Protein AF-A0A935XSU5-F1 (afdb_monomer_lite)

Structure (mmCIF, N/CA/C/O backbone):
data_AF-A0A935XSU5-F1
#
_entry.id   AF-A0A935XSU5-F1
#
loop_
_atom_site.group_PDB
_atom_site.id
_atom_site.type_symbol
_atom_site.label_atom_id
_atom_site.label_alt_id
_atom_site.label_comp_id
_atom_site.label_asym_id
_atom_site.label_entity_id
_atom_site.label_seq_id
_atom_site.pdbx_PDB_ins_code
_atom_site.Cartn_x
_atom_site.Cartn_y
_atom_site.Cartn_z
_atom_site.occupancy
_atom_site.B_iso_or_equiv
_atom_site.auth_seq_id
_atom_site.auth_comp_id
_atom_site.auth_asym_id
_atom_site.auth_atom_id
_atom_site.pdbx_PDB_model_num
ATOM 1 N N . MET A 1 1 ? -5.646 -0.463 -2.398 1.00 85.38 1 MET A N 1
ATOM 2 C CA . MET A 1 1 ? -4.362 0.226 -2.039 1.00 85.38 1 MET A CA 1
ATOM 3 C C . MET A 1 1 ? -4.493 1.551 -1.263 1.00 85.38 1 MET A C 1
ATOM 5 O O . MET A 1 1 ? -3.995 1.617 -0.148 1.00 85.38 1 MET A O 1
ATOM 9 N N . GLY A 1 2 ? -5.106 2.616 -1.808 1.00 89.19 2 GLY A N 1
ATOM 10 C CA . GLY A 1 2 ? -5.022 3.971 -1.216 1.00 89.19 2 GLY A CA 1
ATOM 11 C C . GLY A 1 2 ? -5.523 4.108 0.232 1.00 89.19 2 GLY A C 1
ATOM 12 O O . GLY A 1 2 ? -4.844 4.724 1.050 1.00 89.19 2 GLY A O 1
ATOM 13 N N . GLY A 1 3 ? -6.661 3.487 0.568 1.00 93.00 3 GLY A N 1
ATOM 14 C CA . GLY A 1 3 ? -7.220 3.523 1.927 1.00 93.00 3 GLY A CA 1
ATOM 15 C C . GLY A 1 3 ? -6.301 2.897 2.981 1.00 93.00 3 GLY A C 1
ATOM 16 O O . GLY A 1 3 ? -6.093 3.489 4.035 1.00 93.00 3 GLY A O 1
ATOM 17 N N . LEU A 1 4 ? -5.672 1.758 2.668 1.00 92.69 4 LEU A N 1
ATOM 18 C CA . LEU A 1 4 ? -4.707 1.106 3.563 1.00 92.69 4 LEU A CA 1
ATOM 19 C C . LEU A 1 4 ? -3.454 1.963 3.776 1.00 92.69 4 LEU A C 1
ATOM 21 O O . LEU A 1 4 ? -2.973 2.077 4.899 1.00 92.69 4 LEU A O 1
ATOM 25 N N . THR A 1 5 ? -2.947 2.607 2.719 1.00 92.19 5 THR A N 1
ATOM 26 C CA . THR A 1 5 ? -1.806 3.528 2.830 1.00 92.19 5 THR A CA 1
ATOM 27 C C . THR A 1 5 ? -2.128 4.711 3.741 1.00 92.19 5 THR A C 1
ATOM 29 O O . THR A 1 5 ? -1.318 5.060 4.599 1.00 92.19 5 THR A O 1
ATOM 32 N N . ALA A 1 6 ? -3.306 5.320 3.574 1.00 93.88 6 ALA A N 1
ATOM 33 C CA . ALA A 1 6 ? -3.746 6.433 4.408 1.00 93.88 6 ALA A CA 1
ATOM 34 C C . ALA A 1 6 ? -3.908 6.007 5.874 1.00 93.88 6 ALA A C 1
ATOM 36 O O . ALA A 1 6 ? -3.366 6.668 6.759 1.00 93.88 6 ALA A O 1
ATOM 37 N N . ALA A 1 7 ? -4.575 4.878 6.125 1.00 94.88 7 ALA A N 1
ATOM 38 C CA . ALA A 1 7 ? -4.763 4.351 7.472 1.00 94.88 7 ALA A CA 1
ATOM 39 C C . ALA A 1 7 ? -3.426 4.056 8.159 1.00 94.88 7 ALA A C 1
ATOM 41 O O . ALA A 1 7 ? -3.192 4.517 9.271 1.00 94.88 7 ALA A O 1
ATOM 42 N N . LEU A 1 8 ? -2.495 3.383 7.476 1.00 93.06 8 LEU A N 1
ATOM 43 C CA . LEU A 1 8 ? -1.162 3.131 8.022 1.00 93.06 8 LEU A CA 1
ATOM 44 C C . LEU A 1 8 ? -0.426 4.431 8.379 1.00 93.06 8 LEU A C 1
ATOM 46 O O . LEU A 1 8 ? 0.222 4.502 9.422 1.00 93.06 8 LEU A O 1
ATOM 50 N N . ALA A 1 9 ? -0.515 5.461 7.533 1.00 92.06 9 ALA A N 1
ATOM 51 C CA . ALA A 1 9 ? 0.115 6.751 7.802 1.00 92.06 9 ALA A CA 1
ATOM 52 C C . ALA A 1 9 ? -0.496 7.464 9.022 1.00 92.06 9 ALA A C 1
ATOM 54 O O . ALA A 1 9 ? 0.244 8.076 9.793 1.00 92.06 9 ALA A O 1
ATOM 55 N N . LEU A 1 10 ? -1.817 7.376 9.208 1.00 95.12 10 LEU A N 1
ATOM 56 C CA . LEU A 1 10 ? -2.517 7.916 10.378 1.00 95.12 10 LEU A CA 1
ATOM 57 C C . LEU A 1 10 ? -2.140 7.151 11.653 1.00 95.12 10 LEU A C 1
ATOM 59 O O . LEU A 1 10 ? -1.708 7.769 12.625 1.00 95.12 10 LEU A O 1
ATOM 63 N N . LEU A 1 11 ? -2.185 5.818 11.611 1.00 94.38 11 LEU A N 1
ATOM 64 C CA . LEU A 1 11 ? -1.836 4.952 12.740 1.00 94.38 11 LEU A CA 1
ATOM 65 C C . LEU A 1 11 ? -0.376 5.139 13.177 1.00 94.38 11 LEU A C 1
ATOM 67 O O . LEU A 1 11 ? -0.102 5.270 14.367 1.00 94.38 11 LEU A O 1
ATOM 71 N N . LYS A 1 12 ? 0.570 5.258 12.232 1.00 92.12 12 LYS A N 1
ATOM 72 C CA . LYS A 1 12 ? 1.978 5.584 12.539 1.00 92.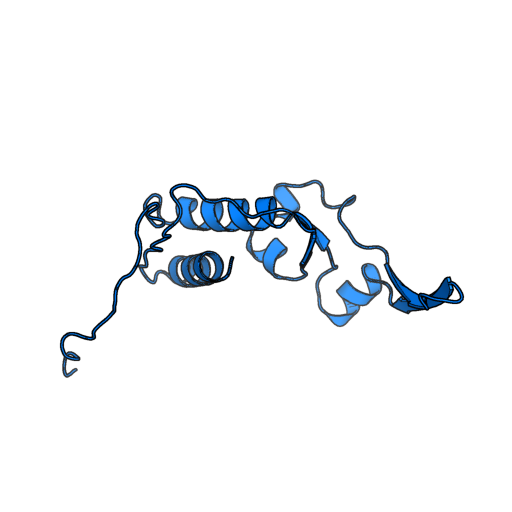12 12 LYS A CA 1
ATOM 73 C C . LYS A 1 12 ? 2.150 6.938 13.240 1.00 92.12 12 LYS A C 1
ATOM 75 O O . LYS A 1 12 ? 3.159 7.146 13.906 1.00 92.12 12 LYS A O 1
ATOM 80 N N . LYS A 1 13 ? 1.196 7.860 13.081 1.00 95.38 13 LYS A N 1
ATOM 81 C CA . LYS A 1 13 ? 1.164 9.162 13.765 1.00 95.38 13 LYS A CA 1
ATOM 82 C C . LYS A 1 13 ? 0.339 9.144 15.059 1.00 95.38 13 LYS A C 1
ATOM 84 O O . LYS A 1 13 ? 0.146 10.203 15.647 1.00 95.38 13 LYS A O 1
ATOM 89 N N . GLY A 1 14 ? -0.155 7.982 15.490 1.00 95.25 14 GLY A N 1
ATOM 90 C CA . GLY A 1 14 ? -1.014 7.850 16.669 1.00 95.25 14 GLY A CA 1
ATOM 91 C C . GLY A 1 14 ? -2.435 8.384 16.469 1.00 95.25 14 GLY A C 1
ATOM 92 O O . GLY A 1 14 ? -3.140 8.611 17.446 1.00 95.25 14 GLY A O 1
ATOM 93 N N . ILE A 1 15 ? -2.858 8.616 15.221 1.00 97.00 15 ILE A N 1
ATOM 94 C CA . ILE A 1 15 ? -4.233 9.005 14.907 1.00 97.00 15 ILE A CA 1
ATOM 95 C C . ILE A 1 15 ? -5.038 7.728 14.685 1.00 97.00 15 ILE A C 1
ATOM 97 O O . ILE A 1 15 ? -4.826 7.002 13.710 1.00 97.00 15 ILE A O 1
ATOM 101 N N . GLU A 1 16 ? -5.978 7.480 15.590 1.00 95.50 16 GLU A N 1
ATOM 102 C CA . GLU A 1 16 ? -6.898 6.353 15.506 1.00 95.50 16 GLU A CA 1
ATOM 103 C C . GLU A 1 16 ? -7.775 6.447 14.253 1.00 95.50 16 GLU A C 1
ATOM 105 O O . GLU A 1 16 ? -8.402 7.470 13.974 1.00 95.50 16 GLU A O 1
ATOM 110 N N . CYS A 1 17 ? -7.829 5.358 13.488 1.00 96.00 17 CYS A N 1
ATOM 111 C CA . CYS A 1 17 ? -8.703 5.236 12.329 1.00 96.00 17 CYS A CA 1
ATOM 112 C C . CYS A 1 17 ? -9.100 3.775 12.087 1.00 96.00 17 CYS A C 1
ATOM 114 O O . CYS A 1 17 ? -8.515 2.850 12.656 1.00 96.00 17 CYS A O 1
ATOM 116 N N . GLU A 1 18 ? -10.114 3.585 11.245 1.00 96.06 18 GLU A N 1
ATOM 117 C CA . GLU A 1 18 ? -10.592 2.282 10.787 1.00 96.06 18 GLU A CA 1
ATOM 118 C C . GLU A 1 18 ? -10.888 2.345 9.284 1.00 96.06 18 GLU A C 1
ATOM 120 O O . GLU A 1 18 ? -11.351 3.363 8.761 1.00 96.06 18 GLU A O 1
ATOM 125 N N . VAL A 1 19 ? -10.620 1.247 8.583 1.00 96.69 19 VAL A N 1
ATOM 126 C CA . VAL A 1 19 ? -10.881 1.069 7.155 1.00 96.69 19 VAL A CA 1
ATOM 127 C C . VAL A 1 19 ? -12.091 0.164 6.995 1.00 96.69 19 VAL A C 1
ATOM 129 O O . VAL A 1 19 ? -12.077 -0.980 7.441 1.00 96.69 19 VAL A O 1
ATOM 132 N N . PHE A 1 20 ? -13.116 0.658 6.307 1.00 96.44 20 PHE A N 1
ATOM 133 C CA . PHE A 1 20 ? -14.284 -0.128 5.920 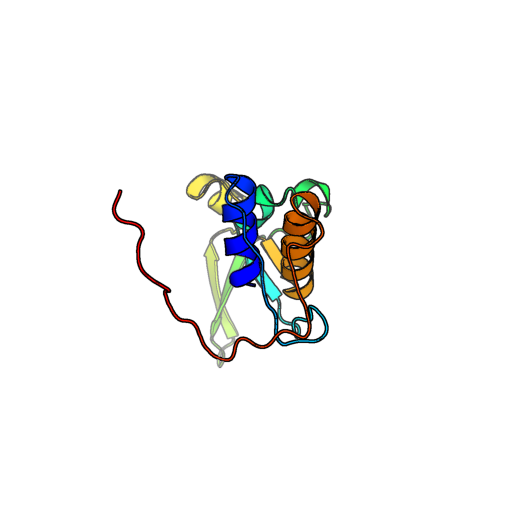1.00 96.44 20 PHE A CA 1
ATOM 134 C C . PHE A 1 20 ? -14.160 -0.503 4.444 1.00 96.44 20 PHE A C 1
ATOM 136 O O . PHE A 1 20 ? -14.147 0.372 3.576 1.00 96.44 20 PHE A O 1
ATOM 143 N N . GLU A 1 21 ? -14.045 -1.797 4.169 1.00 95.50 21 GLU A N 1
ATOM 144 C CA . GLU A 1 21 ? -13.915 -2.356 2.827 1.00 95.50 21 GLU A CA 1
ATOM 145 C C . GLU A 1 21 ? -15.170 -3.164 2.487 1.00 95.50 21 GLU A C 1
ATOM 147 O O . GLU A 1 21 ? -15.611 -4.012 3.261 1.00 95.50 21 GLU A O 1
ATOM 152 N N . GLN A 1 22 ? -15.749 -2.911 1.312 1.00 96.12 22 GLN A N 1
ATOM 153 C CA . GLN A 1 22 ? -16.965 -3.589 0.864 1.00 96.12 22 GLN A CA 1
ATOM 154 C C . GLN A 1 22 ? -16.738 -5.069 0.529 1.00 96.12 22 GLN A C 1
ATOM 156 O O . GLN A 1 22 ? -17.675 -5.862 0.629 1.00 96.12 22 GLN A O 1
ATOM 161 N N . ALA A 1 23 ? -15.533 -5.441 0.093 1.00 94.25 23 ALA A N 1
ATOM 162 C CA . ALA A 1 23 ? -15.187 -6.815 -0.236 1.00 94.25 23 ALA A CA 1
ATOM 163 C C . ALA A 1 23 ? -15.117 -7.681 1.029 1.00 94.25 23 ALA A C 1
ATOM 165 O O . ALA A 1 23 ? -14.706 -7.224 2.093 1.00 94.25 23 ALA A O 1
ATOM 166 N N . GLN A 1 24 ? -15.492 -8.956 0.904 1.00 94.00 24 GLN A N 1
ATOM 167 C CA . GLN A 1 24 ? -15.413 -9.932 2.004 1.00 94.00 24 GLN A CA 1
ATOM 168 C C . GLN A 1 24 ? -13.971 -10.333 2.337 1.00 94.00 24 GLN A C 1
ATOM 170 O O . GLN A 1 24 ? -13.705 -10.978 3.344 1.00 94.00 24 GLN A O 1
ATOM 175 N N . GLU A 1 25 ? -13.034 -9.953 1.480 1.00 90.56 25 GLU A N 1
ATOM 176 C CA . GLU A 1 25 ? -11.636 -10.320 1.557 1.00 90.56 25 GLU A CA 1
ATOM 177 C C . GLU A 1 25 ? -10.790 -9.285 0.828 1.00 90.56 25 GLU A C 1
ATOM 179 O O . GLU A 1 25 ? -11.213 -8.684 -0.164 1.00 90.56 25 GLU A O 1
ATOM 184 N N . LEU A 1 26 ? -9.566 -9.096 1.312 1.00 84.25 26 LEU A N 1
ATOM 185 C CA . LEU A 1 26 ? -8.591 -8.238 0.659 1.00 84.25 26 LEU A CA 1
ATOM 186 C C . LEU A 1 26 ? -7.996 -8.990 -0.530 1.00 84.25 26 LEU A C 1
ATOM 188 O O . LEU A 1 26 ? -7.042 -9.752 -0.386 1.00 84.25 26 LEU A O 1
ATOM 192 N N . ARG A 1 27 ? -8.556 -8.765 -1.717 1.00 80.56 27 ARG A N 1
ATOM 193 C CA . ARG A 1 27 ? -8.015 -9.280 -2.976 1.00 80.56 27 ARG A CA 1
ATOM 194 C C . ARG A 1 27 ? -7.762 -8.139 -3.948 1.00 80.56 27 ARG A C 1
ATOM 196 O O . ARG A 1 27 ? -8.577 -7.237 -4.095 1.00 80.56 27 ARG A O 1
ATOM 203 N N . GLU A 1 28 ? -6.642 -8.227 -4.647 1.00 75.81 28 GLU A N 1
ATOM 204 C CA . GLU A 1 28 ? -6.334 -7.396 -5.809 1.00 75.81 28 GLU A CA 1
ATOM 205 C C . GLU A 1 28 ? -6.157 -8.333 -7.007 1.00 75.81 28 GLU A C 1
ATOM 207 O O . GLU A 1 28 ? -5.519 -9.383 -6.893 1.00 75.81 28 GLU A O 1
ATOM 212 N N . VAL A 1 29 ? -6.730 -7.972 -8.157 1.00 67.00 29 VAL A N 1
ATOM 213 C CA . VAL A 1 29 ? -6.560 -8.733 -9.403 1.00 67.00 29 VAL A CA 1
ATOM 214 C C . VAL A 1 29 ? -5.256 -8.299 -10.082 1.00 67.00 29 VAL A C 1
ATOM 216 O O . VAL A 1 29 ? -4.929 -7.114 -10.154 1.00 67.00 29 VAL A O 1
ATOM 219 N N . GLY A 1 30 ? -4.479 -9.291 -10.521 1.00 68.44 30 GLY A N 1
ATOM 220 C CA . GLY A 1 30 ? -3.052 -9.172 -10.805 1.00 68.44 30 GLY A CA 1
ATOM 221 C C . GLY A 1 30 ? -2.661 -8.291 -11.995 1.00 68.44 30 GLY A C 1
ATOM 222 O O . GLY A 1 30 ? -3.061 -8.522 -13.131 1.00 68.44 30 GLY A O 1
ATOM 223 N N . ALA A 1 31 ? -1.757 -7.354 -11.708 1.00 70.06 31 ALA A N 1
ATOM 224 C CA . ALA A 1 31 ? -0.765 -6.768 -12.606 1.00 70.06 31 ALA A CA 1
ATOM 225 C C . ALA A 1 31 ? 0.429 -6.308 -11.746 1.00 70.06 31 ALA A C 1
ATOM 227 O O . ALA A 1 31 ? 0.261 -6.032 -10.553 1.00 70.06 31 ALA A O 1
ATOM 228 N N . GLY A 1 32 ? 1.628 -6.220 -12.324 1.00 77.94 32 GLY A N 1
ATOM 229 C CA . GLY A 1 32 ? 2.775 -5.628 -11.632 1.00 77.94 32 GLY A CA 1
ATOM 230 C C . GLY A 1 32 ? 2.548 -4.138 -11.348 1.00 77.94 32 GLY A C 1
ATOM 231 O O . GLY A 1 32 ? 1.918 -3.431 -12.138 1.00 77.94 32 GLY A O 1
ATOM 232 N N . VAL A 1 33 ? 3.054 -3.646 -10.220 1.00 82.38 33 VAL A N 1
ATOM 233 C CA . VAL A 1 33 ? 3.141 -2.216 -9.909 1.00 82.38 33 VAL A CA 1
ATOM 234 C C . VAL A 1 33 ? 4.598 -1.837 -9.700 1.00 82.38 33 VAL A C 1
ATOM 236 O O . VAL A 1 33 ? 5.356 -2.574 -9.076 1.00 82.38 33 VAL A O 1
ATOM 239 N N . GLN A 1 34 ? 4.997 -0.700 -10.264 1.00 82.12 34 GLN A N 1
ATOM 240 C CA . GLN A 1 34 ? 6.309 -0.116 -10.026 1.00 82.12 34 GLN A CA 1
ATOM 241 C C . GLN A 1 34 ? 6.216 0.825 -8.822 1.00 82.12 34 GLN A C 1
ATOM 243 O O . GLN A 1 34 ? 5.331 1.679 -8.776 1.00 82.12 34 GLN A O 1
ATOM 248 N N . CYS A 1 35 ? 7.110 0.667 -7.849 1.00 77.38 35 CYS A N 1
ATOM 249 C CA . CYS A 1 35 ? 7.156 1.486 -6.637 1.00 77.38 35 CYS A CA 1
ATOM 250 C C . CYS A 1 35 ? 8.603 1.780 -6.225 1.00 77.38 35 CYS A C 1
ATOM 252 O O . CYS A 1 35 ? 9.503 0.981 -6.474 1.00 77.38 35 CYS A O 1
ATOM 254 N N . GLU A 1 36 ? 8.807 2.920 -5.567 1.00 74.31 36 GLU A N 1
ATOM 255 C CA . GLU A 1 36 ? 10.124 3.400 -5.122 1.00 74.31 36 GLU A CA 1
ATOM 256 C C . GLU A 1 36 ? 10.200 3.477 -3.582 1.00 74.31 36 GLU A C 1
ATOM 258 O O . GLU A 1 36 ? 10.729 2.581 -2.929 1.00 74.31 36 GLU A O 1
ATOM 263 N N . ARG A 1 37 ? 9.595 4.502 -2.970 1.00 73.06 37 ARG A N 1
ATOM 264 C CA . ARG A 1 37 ? 9.769 4.853 -1.553 1.00 73.06 37 ARG A CA 1
ATOM 265 C C . ARG A 1 37 ? 8.896 4.051 -0.587 1.00 73.06 37 ARG A C 1
ATOM 267 O O . ARG A 1 37 ? 9.329 3.745 0.520 1.00 73.06 37 ARG A O 1
ATOM 274 N N . VAL A 1 38 ? 7.675 3.697 -0.994 1.00 74.50 38 VAL A N 1
ATOM 275 C CA . VAL A 1 38 ? 6.677 3.066 -0.104 1.00 74.50 38 VAL A CA 1
ATOM 276 C C . VAL A 1 38 ? 7.167 1.746 0.501 1.00 74.50 38 VAL A C 1
ATOM 278 O O . VAL A 1 38 ? 6.830 1.426 1.633 1.00 74.50 38 VAL A O 1
ATOM 281 N N . LEU A 1 39 ? 8.012 1.001 -0.214 1.00 71.38 39 LEU A N 1
ATOM 282 C CA . LEU A 1 39 ? 8.528 -0.290 0.242 1.00 71.38 39 LEU A CA 1
ATOM 283 C C . LEU A 1 39 ? 9.529 -0.157 1.392 1.00 71.38 39 LEU A C 1
ATOM 285 O O . LEU A 1 39 ? 9.552 -1.003 2.284 1.00 71.38 39 LEU A O 1
ATOM 289 N N . PHE A 1 40 ? 10.319 0.917 1.414 1.00 71.25 40 PHE A N 1
ATOM 290 C CA . PHE A 1 40 ? 11.253 1.178 2.511 1.00 71.25 40 PHE A CA 1
ATOM 291 C C . PHE A 1 40 ? 10.515 1.510 3.806 1.00 71.25 40 PHE A C 1
ATOM 293 O O . PHE A 1 40 ? 10.875 1.014 4.867 1.00 71.25 40 PHE A O 1
ATOM 300 N N . GLU A 1 41 ? 9.424 2.268 3.708 1.00 72.06 41 GLU A N 1
ATOM 301 C CA . GLU A 1 41 ? 8.558 2.604 4.846 1.00 72.06 41 GLU A CA 1
ATOM 302 C C . GLU A 1 41 ? 7.819 1.385 5.429 1.00 72.06 41 GLU A C 1
ATOM 304 O O . GLU A 1 41 ? 7.310 1.442 6.553 1.00 72.06 41 GLU A O 1
ATOM 309 N N . LEU A 1 42 ? 7.734 0.290 4.670 1.00 73.88 42 LEU A N 1
ATOM 310 C CA . LEU A 1 42 ? 7.082 -0.963 5.058 1.00 73.88 42 LEU A CA 1
ATOM 311 C C . LEU A 1 42 ? 8.065 -2.041 5.532 1.00 73.88 42 LEU A C 1
ATOM 313 O O . LEU A 1 42 ? 7.642 -3.173 5.764 1.00 73.88 42 LEU A O 1
ATOM 317 N N . ASP A 1 43 ? 9.355 -1.708 5.654 1.00 68.50 43 ASP A N 1
ATOM 318 C CA . ASP A 1 43 ? 10.433 -2.656 5.973 1.00 68.50 43 ASP A CA 1
ATOM 319 C C . ASP A 1 43 ? 10.465 -3.858 5.000 1.00 68.50 43 ASP A C 1
ATOM 321 O O . ASP A 1 43 ? 10.841 -4.982 5.341 1.00 68.50 43 ASP A O 1
ATOM 325 N N . TRP A 1 44 ? 10.049 -3.623 3.745 1.00 68.25 44 TRP A N 1
ATOM 326 C CA . TRP A 1 44 ? 9.997 -4.636 2.683 1.00 68.25 44 TRP A CA 1
ATOM 327 C C . TRP A 1 44 ? 11.353 -5.286 2.446 1.00 68.25 44 TRP A C 1
ATOM 329 O O . TRP A 1 44 ? 11.439 -6.480 2.165 1.00 68.25 44 TRP A O 1
ATOM 339 N N . SER A 1 45 ? 12.420 -4.498 2.589 1.00 57.94 45 SER A N 1
ATOM 340 C CA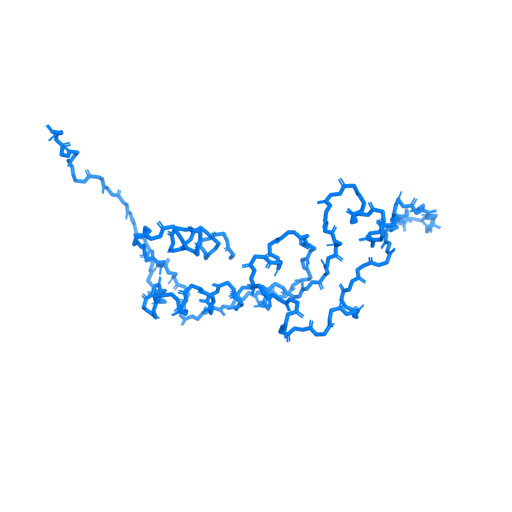 . SER A 1 45 ? 13.785 -4.955 2.370 1.00 57.94 45 SER A CA 1
ATOM 341 C C . SER A 1 45 ? 14.197 -6.098 3.294 1.00 57.94 45 SER A C 1
ATOM 343 O O . SER A 1 45 ? 15.062 -6.888 2.922 1.00 57.94 45 SER A O 1
ATOM 345 N N . ARG A 1 46 ? 13.565 -6.220 4.468 1.00 59.69 46 ARG A N 1
ATOM 346 C CA . ARG A 1 46 ? 13.763 -7.357 5.374 1.00 59.69 46 ARG A CA 1
ATOM 347 C C . ARG A 1 46 ? 12.900 -8.569 5.034 1.00 59.69 46 ARG A C 1
ATOM 349 O O . ARG A 1 46 ? 13.250 -9.674 5.432 1.00 59.69 46 ARG A O 1
ATOM 356 N N . ARG A 1 47 ? 11.781 -8.381 4.329 1.00 59.78 47 ARG A N 1
ATOM 357 C CA . ARG A 1 47 ? 10.790 -9.432 4.040 1.00 59.78 47 ARG A CA 1
ATOM 358 C C . ARG A 1 47 ? 11.037 -10.164 2.725 1.00 59.78 47 ARG A C 1
ATOM 360 O O . ARG A 1 47 ? 10.765 -11.356 2.646 1.00 59.78 47 ARG A O 1
ATOM 367 N N . CYS A 1 48 ? 11.580 -9.482 1.720 1.00 55.22 48 CYS A N 1
ATOM 368 C CA . CYS A 1 48 ? 11.870 -10.072 0.416 1.00 55.22 48 CYS A CA 1
ATOM 369 C C . CYS A 1 48 ? 13.313 -9.756 0.017 1.00 55.22 48 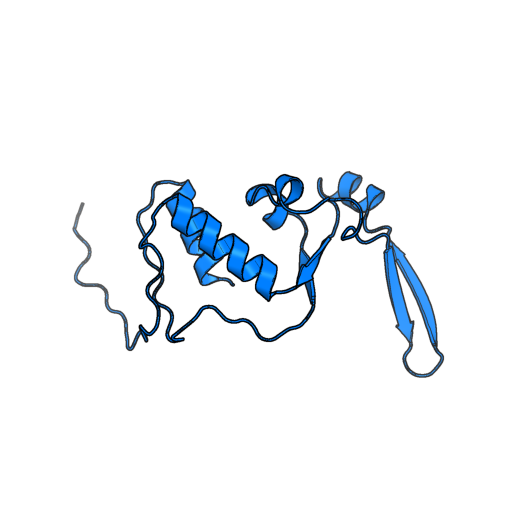CYS A C 1
ATOM 371 O O . CYS A 1 48 ? 13.703 -8.589 -0.044 1.00 55.22 48 CYS A O 1
ATOM 373 N N . GLY A 1 49 ? 14.111 -10.800 -0.236 1.00 52.59 49 GLY A N 1
ATOM 374 C CA . GLY A 1 49 ? 15.521 -10.711 -0.628 1.00 52.59 49 GLY A CA 1
ATOM 375 C C . GLY A 1 49 ? 15.728 -9.705 -1.762 1.00 52.59 49 GLY A C 1
ATOM 376 O O . GLY A 1 49 ? 15.378 -9.941 -2.912 1.00 52.59 49 GLY A O 1
ATOM 377 N N . THR A 1 50 ? 16.271 -8.539 -1.419 1.00 57.50 50 THR A N 1
ATOM 378 C CA . THR A 1 50 ? 16.120 -7.298 -2.198 1.00 57.50 50 THR A CA 1
ATOM 379 C C . THR A 1 50 ? 16.814 -7.239 -3.557 1.00 57.50 50 THR A C 1
ATOM 381 O O . THR A 1 50 ? 16.752 -6.190 -4.193 1.00 57.50 50 THR A O 1
ATOM 384 N N . ALA A 1 51 ? 17.503 -8.282 -4.013 1.00 55.53 51 ALA A N 1
ATOM 385 C CA . ALA A 1 51 ? 18.312 -8.213 -5.229 1.00 55.53 51 ALA A CA 1
ATOM 386 C C . ALA A 1 51 ? 17.517 -8.512 -6.512 1.00 55.53 51 ALA A C 1
ATOM 388 O O . ALA A 1 51 ? 17.777 -7.890 -7.541 1.00 55.53 51 ALA A O 1
ATOM 389 N N . GLU A 1 52 ? 16.543 -9.422 -6.458 1.00 57.12 52 GLU A N 1
ATOM 390 C CA . GLU A 1 52 ? 15.915 -9.989 -7.663 1.00 57.12 52 GLU A CA 1
ATOM 391 C C . GLU A 1 52 ? 14.775 -9.124 -8.221 1.00 57.12 52 GLU A C 1
ATOM 393 O O . GLU A 1 52 ? 14.591 -9.055 -9.432 1.00 57.12 52 GLU A O 1
ATOM 398 N N . SER A 1 53 ? 14.064 -8.379 -7.368 1.00 65.62 53 SER A N 1
ATOM 399 C CA . SER A 1 53 ? 12.945 -7.510 -7.785 1.00 65.62 53 SER A CA 1
ATOM 400 C C . SER A 1 53 ? 13.365 -6.080 -8.162 1.00 65.62 53 SER A C 1
ATOM 402 O O . SER A 1 53 ? 12.509 -5.241 -8.462 1.00 65.62 53 SER A O 1
ATOM 404 N N . ARG A 1 54 ? 14.670 -5.766 -8.116 1.00 70.44 54 ARG A N 1
ATOM 405 C CA . ARG A 1 54 ? 15.197 -4.451 -8.516 1.00 70.44 54 ARG A CA 1
ATOM 406 C C . ARG A 1 54 ? 15.195 -4.328 -10.029 1.00 70.44 54 ARG A C 1
ATOM 408 O O . ARG A 1 54 ? 15.740 -5.171 -10.742 1.00 70.44 54 ARG A O 1
ATOM 415 N N . LEU A 1 55 ? 14.648 -3.224 -10.518 1.00 73.38 55 LEU A N 1
ATOM 416 C CA . LEU A 1 55 ? 14.669 -2.937 -11.942 1.00 73.38 55 LEU A CA 1
ATOM 417 C C . LEU A 1 55 ? 16.049 -2.421 -12.353 1.00 73.38 55 LEU A C 1
ATOM 419 O O . LEU A 1 55 ? 16.563 -1.457 -11.791 1.00 73.38 55 LEU A O 1
ATOM 423 N N . ARG A 1 56 ? 16.644 -3.067 -13.359 1.00 72.94 56 ARG A N 1
ATOM 424 C CA . ARG A 1 56 ? 17.963 -2.687 -13.895 1.00 72.94 56 ARG A CA 1
ATOM 425 C C . ARG A 1 56 ? 17.881 -1.559 -14.921 1.00 72.94 56 ARG A C 1
ATOM 427 O O . ARG A 1 56 ? 18.827 -0.804 -15.090 1.00 72.94 56 ARG A O 1
ATOM 434 N N . GLY A 1 57 ? 16.748 -1.410 -15.597 1.00 78.69 57 GLY A N 1
ATOM 435 C CA . GLY A 1 57 ? 16.565 -0.370 -16.599 1.00 78.69 57 GLY A CA 1
ATOM 436 C C . GLY A 1 57 ? 15.163 -0.371 -17.183 1.00 78.69 57 GLY A C 1
ATOM 437 O O . GLY A 1 57 ? 14.378 -1.293 -16.951 1.00 78.69 57 GLY A O 1
ATOM 438 N N . LYS A 1 58 ? 14.860 0.686 -17.934 1.00 82.88 58 LYS A N 1
ATOM 439 C CA . LYS A 1 58 ? 13.605 0.848 -18.667 1.00 82.88 58 LYS A CA 1
ATOM 440 C C . LYS A 1 58 ? 13.897 1.114 -20.134 1.00 82.88 58 LYS A C 1
ATOM 442 O O . LYS A 1 58 ? 14.764 1.927 -20.460 1.00 82.88 58 LYS A O 1
ATOM 447 N N . GLU A 1 59 ? 13.128 0.473 -21.000 1.00 88.75 59 GLU A N 1
ATOM 448 C CA . GLU A 1 59 ? 13.196 0.676 -22.443 1.00 88.75 59 GLU A CA 1
ATOM 449 C C . GLU A 1 59 ? 11.818 1.065 -22.969 1.00 88.75 59 GLU A C 1
ATOM 451 O O . GLU A 1 59 ? 10.791 0.607 -22.463 1.00 88.75 59 GLU A O 1
ATOM 456 N N . ILE A 1 60 ? 11.802 1.925 -23.982 1.00 90.19 60 ILE A N 1
ATOM 457 C CA . ILE A 1 60 ? 10.624 2.163 -24.816 1.00 90.19 60 ILE A CA 1
ATOM 458 C C . ILE A 1 60 ? 10.866 1.437 -26.128 1.00 90.19 60 ILE A C 1
ATOM 460 O O . ILE A 1 60 ? 11.945 1.565 -26.703 1.00 90.19 60 ILE A O 1
ATOM 464 N N . ARG A 1 61 ? 9.857 0.710 -26.610 1.00 94.19 61 ARG A N 1
ATOM 465 C CA . ARG A 1 61 ? 9.886 0.043 -27.909 1.00 94.19 61 ARG A CA 1
ATOM 466 C C . ARG A 1 61 ? 8.724 0.526 -28.769 1.00 94.19 61 ARG A C 1
ATOM 468 O O . ARG A 1 61 ? 7.584 0.557 -28.309 1.00 94.19 61 ARG A O 1
ATOM 475 N N . LEU A 1 62 ? 9.018 0.901 -30.008 1.00 96.06 62 LEU A N 1
ATOM 476 C CA . LEU A 1 62 ? 8.013 1.261 -30.996 1.00 96.06 62 LEU A CA 1
ATOM 477 C C . LEU A 1 62 ? 7.278 -0.004 -31.449 1.00 96.06 62 LEU A C 1
ATOM 479 O O . LEU A 1 62 ? 7.911 -0.990 -31.821 1.00 96.06 62 LEU A O 1
ATOM 483 N N . TRP A 1 63 ? 5.946 0.017 -31.404 1.00 95.81 63 TRP A N 1
ATOM 484 C CA . TRP A 1 63 ? 5.130 -1.191 -31.565 1.00 95.81 63 TRP A CA 1
ATOM 485 C C . TRP A 1 63 ? 5.211 -1.816 -32.968 1.00 95.81 63 TRP A C 1
ATOM 487 O O . TRP A 1 63 ? 5.124 -3.032 -33.091 1.00 95.81 63 TRP A O 1
ATOM 497 N N . ASN A 1 64 ? 5.383 -1.003 -34.014 1.00 95.62 64 ASN A N 1
ATOM 498 C CA . ASN A 1 64 ? 5.333 -1.446 -35.411 1.00 95.62 64 ASN A CA 1
ATOM 499 C C . ASN A 1 64 ? 6.700 -1.866 -35.971 1.00 95.62 64 ASN A C 1
ATOM 501 O O . ASN A 1 64 ? 6.772 -2.805 -36.754 1.00 95.62 64 ASN A O 1
ATOM 505 N N . THR A 1 65 ? 7.782 -1.180 -35.593 1.00 96.62 65 THR A N 1
ATOM 506 C CA . THR A 1 65 ? 9.139 -1.479 -36.088 1.00 96.62 65 THR A CA 1
ATOM 507 C C . THR A 1 65 ? 9.980 -2.257 -35.087 1.00 96.62 65 THR A C 1
ATOM 509 O O . THR A 1 65 ? 11.029 -2.788 -35.438 1.00 96.62 65 THR A O 1
ATOM 512 N N . GLY A 1 66 ? 9.575 -2.275 -33.816 1.00 94.12 66 GLY A N 1
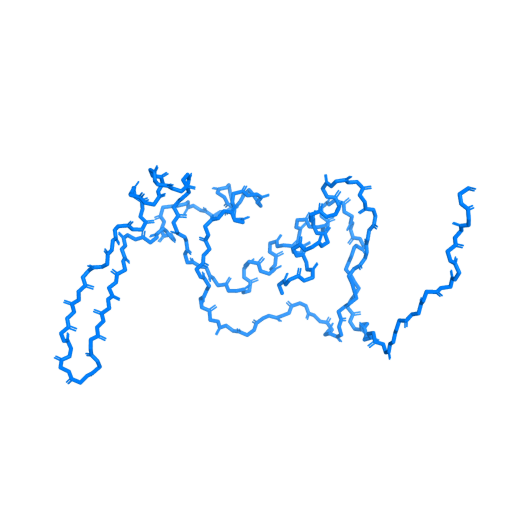ATOM 513 C CA . GLY A 1 66 ? 10.392 -2.807 -32.737 1.00 94.12 66 GLY A CA 1
ATOM 514 C C . GLY A 1 66 ? 11.620 -1.953 -32.407 1.00 94.12 66 GLY A C 1
ATOM 515 O O . GLY A 1 66 ? 12.410 -2.386 -31.569 1.00 94.12 66 GLY A O 1
ATOM 516 N N . ALA A 1 67 ? 11.802 -0.771 -33.011 1.00 95.50 67 ALA A N 1
ATOM 517 C CA . ALA A 1 67 ? 12.884 0.146 -32.649 1.00 95.50 67 ALA A CA 1
ATOM 518 C C . ALA A 1 67 ? 12.806 0.485 -31.154 1.00 95.50 67 ALA A C 1
ATOM 520 O O . ALA A 1 67 ? 11.710 0.695 -30.635 1.00 95.50 67 ALA A O 1
ATOM 521 N N . PHE A 1 68 ? 13.940 0.507 -30.450 1.00 93.75 68 PHE A N 1
ATOM 522 C CA . PHE A 1 68 ? 13.951 0.702 -29.002 1.00 93.75 68 PHE A CA 1
ATOM 523 C C . PHE A 1 68 ? 14.979 1.735 -28.550 1.00 93.75 68 PHE A C 1
ATOM 525 O O . PHE A 1 68 ? 16.027 1.910 -29.170 1.00 93.75 68 PHE A O 1
ATOM 532 N N . TRP A 1 69 ? 14.672 2.385 -27.429 1.00 91.69 69 TRP A N 1
ATOM 533 C CA . TRP A 1 69 ? 15.539 3.350 -26.762 1.00 91.69 69 TRP A CA 1
ATOM 534 C C . TRP A 1 69 ? 15.600 3.037 -25.270 1.00 91.69 69 TRP A C 1
ATOM 536 O O . TRP A 1 69 ? 14.565 2.845 -24.621 1.00 91.69 69 TRP A O 1
ATOM 546 N N . LYS A 1 70 ? 16.814 3.018 -24.712 1.00 86.19 70 LYS A N 1
ATOM 547 C CA . LYS A 1 70 ? 17.017 2.974 -23.259 1.00 86.19 70 LYS A CA 1
ATOM 548 C C . LYS A 1 70 ? 16.720 4.351 -22.680 1.00 86.19 70 LYS A C 1
ATOM 550 O O . LYS A 1 70 ? 17.244 5.345 -23.170 1.00 86.19 70 LYS A O 1
ATOM 555 N N . LEU A 1 71 ? 15.887 4.404 -21.645 1.00 76.88 71 LEU A N 1
ATOM 556 C CA . LEU A 1 71 ? 15.523 5.660 -20.992 1.00 76.88 71 LEU A CA 1
ATOM 557 C C . LEU A 1 71 ? 16.569 6.070 -19.951 1.00 76.88 71 LEU A C 1
ATOM 559 O O . LEU A 1 71 ? 17.183 7.124 -20.069 1.00 76.88 71 LEU A O 1
ATOM 563 N N . PHE A 1 72 ? 16.744 5.248 -18.916 1.00 73.19 72 PHE A N 1
ATOM 564 C CA . PHE A 1 72 ? 17.707 5.458 -17.834 1.00 73.19 72 PHE A CA 1
ATOM 565 C C . PHE A 1 72 ? 17.853 4.185 -16.987 1.00 73.19 72 PHE A C 1
ATOM 567 O O . PHE A 1 72 ? 17.011 3.281 -17.039 1.00 73.19 72 PHE A O 1
ATOM 574 N N . ASP A 1 73 ? 18.939 4.123 -16.214 1.00 71.38 73 ASP A N 1
ATOM 575 C CA . ASP A 1 73 ? 19.182 3.085 -15.210 1.00 71.38 73 ASP A CA 1
ATOM 576 C C . ASP A 1 73 ? 18.227 3.286 -14.016 1.00 71.38 73 ASP A C 1
ATOM 578 O O . ASP A 1 73 ? 18.156 4.365 -13.424 1.00 71.38 73 ASP A O 1
ATOM 582 N N . LEU A 1 74 ? 17.451 2.248 -13.694 1.00 70.75 74 LEU A N 1
ATOM 583 C CA . LEU A 1 74 ? 16.441 2.266 -12.624 1.00 70.75 74 LEU A CA 1
ATOM 584 C C . LEU A 1 74 ? 16.989 1.809 -11.259 1.00 70.75 74 LEU A C 1
ATOM 586 O O . LEU A 1 74 ? 16.260 1.800 -10.263 1.00 70.75 74 LEU A O 1
ATOM 590 N N . GLY A 1 75 ? 18.271 1.451 -11.215 1.00 71.88 75 GLY A N 1
ATOM 591 C CA . GLY A 1 75 ? 19.011 1.057 -10.030 1.00 71.88 75 GLY A CA 1
ATOM 592 C C . GLY A 1 75 ? 19.868 2.209 -9.512 1.00 71.88 75 GLY A C 1
ATOM 593 O O . GLY A 1 75 ? 19.380 3.076 -8.788 1.00 71.88 75 GLY A O 1
ATOM 594 N N . ALA A 1 76 ? 21.158 2.209 -9.849 1.00 74.19 76 ALA 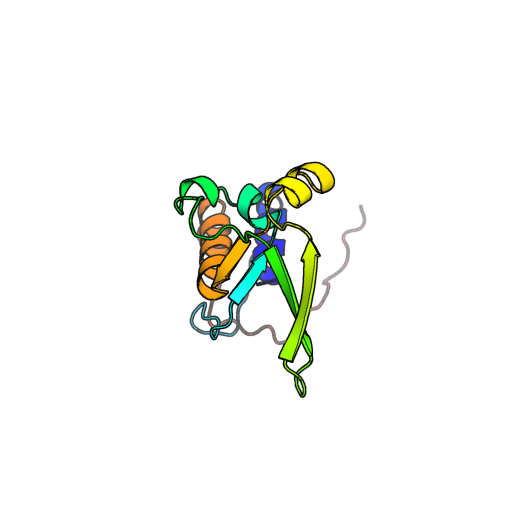A N 1
ATOM 595 C CA . ALA A 1 76 ? 22.153 3.095 -9.243 1.00 74.19 76 ALA A CA 1
ATOM 596 C C . ALA A 1 76 ? 21.868 4.583 -9.507 1.00 74.19 76 ALA A C 1
ATOM 598 O O . ALA A 1 76 ? 21.979 5.402 -8.595 1.00 74.19 76 ALA A O 1
ATOM 599 N N . VAL A 1 77 ? 21.429 4.927 -10.723 1.00 77.75 77 VAL A N 1
ATOM 600 C CA . VAL A 1 77 ? 21.094 6.317 -11.082 1.00 77.75 77 VAL A CA 1
ATOM 601 C C . VAL A 1 77 ? 19.834 6.784 -10.352 1.00 77.75 77 VAL A C 1
ATOM 603 O O . VAL A 1 77 ? 19.784 7.917 -9.874 1.00 77.75 77 VAL A O 1
ATOM 606 N N . SER A 1 78 ? 18.834 5.909 -10.201 1.00 77.94 78 SER A N 1
ATOM 607 C CA . SER A 1 78 ? 17.635 6.215 -9.411 1.00 77.94 78 SER A CA 1
ATOM 608 C C . SER A 1 78 ? 17.973 6.460 -7.944 1.00 77.94 78 SER A C 1
ATOM 610 O O . SER A 1 78 ? 17.508 7.435 -7.362 1.00 77.94 78 SER A O 1
ATOM 612 N N . VAL A 1 79 ? 18.827 5.621 -7.352 1.00 80.56 79 VAL A N 1
ATOM 613 C CA . VAL A 1 79 ? 19.275 5.803 -5.964 1.00 80.56 79 VAL A CA 1
ATOM 614 C C . VAL A 1 79 ? 20.019 7.125 -5.806 1.00 80.56 79 VAL A C 1
ATOM 616 O O . VAL A 1 79 ? 19.720 7.878 -4.885 1.00 80.56 79 VAL A O 1
ATOM 619 N N . GLN A 1 80 ? 20.939 7.443 -6.719 1.00 83.00 80 GLN A N 1
ATOM 620 C CA . GLN A 1 80 ? 21.686 8.699 -6.670 1.00 83.00 80 GLN A CA 1
ATOM 621 C C . GLN A 1 80 ? 20.768 9.925 -6.776 1.00 83.00 80 GLN A C 1
ATOM 623 O O . GLN A 1 80 ? 20.995 10.925 -6.100 1.00 83.00 80 GLN A O 1
ATOM 628 N N . ARG A 1 81 ? 19.736 9.860 -7.625 1.00 81.94 81 ARG A N 1
ATOM 629 C CA . ARG A 1 81 ? 18.867 11.006 -7.922 1.00 81.94 81 ARG A CA 1
ATOM 630 C C . ARG A 1 81 ? 17.687 11.158 -6.961 1.00 81.94 81 ARG A C 1
ATOM 632 O O . ARG A 1 81 ? 17.283 12.282 -6.682 1.00 81.94 81 ARG A O 1
ATOM 639 N N . TYR A 1 82 ? 17.129 10.048 -6.484 1.00 77.19 82 TYR A N 1
ATOM 640 C CA . TYR A 1 82 ? 15.863 10.004 -5.743 1.00 77.19 82 TYR A CA 1
ATOM 641 C C . TYR A 1 82 ? 15.977 9.327 -4.368 1.00 77.19 82 TYR A C 1
ATOM 643 O O . TYR A 1 82 ? 14.992 9.256 -3.637 1.00 77.19 82 TYR A O 1
ATOM 651 N N . GLY A 1 83 ? 17.158 8.819 -4.001 1.00 79.00 83 GLY A N 1
ATOM 652 C CA . GLY A 1 83 ? 17.425 8.158 -2.719 1.00 79.00 83 GLY A CA 1
ATOM 653 C C . GLY A 1 83 ? 16.984 6.694 -2.645 1.00 79.00 83 GLY A C 1
ATOM 654 O O . GLY A 1 83 ? 17.357 5.996 -1.706 1.00 79.00 83 GLY A O 1
ATOM 655 N N . PHE A 1 84 ? 16.231 6.202 -3.636 1.00 77.62 84 PHE A N 1
ATOM 656 C CA . PHE A 1 84 ? 15.659 4.854 -3.636 1.00 77.62 84 PHE A CA 1
ATOM 657 C C . PHE A 1 84 ? 15.726 4.206 -5.035 1.00 77.62 84 PHE A C 1
ATOM 659 O O . PHE A 1 84 ? 15.588 4.904 -6.046 1.00 77.62 84 PHE A O 1
ATOM 666 N N . PRO A 1 85 ? 15.940 2.878 -5.132 1.00 78.62 85 PRO A N 1
ATOM 667 C CA . PRO A 1 85 ? 15.821 2.149 -6.390 1.00 78.62 85 PRO A CA 1
ATOM 668 C C . PRO A 1 85 ? 14.349 1.897 -6.737 1.00 78.62 85 PRO A C 1
ATOM 670 O O . PRO A 1 85 ? 13.479 1.895 -5.862 1.00 78.62 85 PRO A O 1
ATOM 673 N N . TYR A 1 86 ? 14.082 1.606 -8.008 1.00 78.88 86 TYR A N 1
ATOM 674 C CA . TYR A 1 86 ? 12.768 1.135 -8.429 1.00 78.88 86 TYR A CA 1
ATOM 675 C C . TYR A 1 86 ? 12.614 -0.372 -8.229 1.00 78.88 86 TYR A C 1
ATOM 677 O O . TYR A 1 86 ? 13.474 -1.170 -8.616 1.00 78.88 86 TYR A O 1
ATOM 685 N N . PHE A 1 87 ? 11.450 -0.756 -7.720 1.00 80.06 87 PHE A N 1
ATOM 686 C CA . PHE A 1 87 ? 11.025 -2.142 -7.599 1.00 80.06 87 PHE A CA 1
ATOM 687 C C . PHE A 1 87 ? 9.784 -2.402 -8.438 1.00 80.06 87 PHE A C 1
ATOM 689 O O . PHE A 1 87 ? 8.936 -1.522 -8.611 1.00 80.06 87 PHE A O 1
ATOM 696 N N . LEU A 1 88 ? 9.675 -3.636 -8.921 1.00 81.31 88 LEU A N 1
ATOM 697 C CA . LEU A 1 88 ? 8.439 -4.182 -9.459 1.00 81.31 88 LEU A CA 1
ATOM 698 C C . LEU A 1 88 ? 7.928 -5.251 -8.496 1.00 81.31 88 LEU A C 1
ATOM 700 O O . LEU A 1 88 ? 8.685 -6.129 -8.091 1.00 81.31 88 LEU A O 1
ATOM 704 N N . LEU A 1 89 ? 6.652 -5.172 -8.143 1.00 80.38 89 LEU A N 1
ATOM 705 C CA . LEU A 1 89 ? 6.001 -6.147 -7.278 1.00 80.38 89 LEU A CA 1
ATOM 706 C C . LEU A 1 89 ? 4.583 -6.438 -7.745 1.00 80.38 89 LEU A C 1
ATOM 708 O O . LEU A 1 89 ? 3.974 -5.636 -8.461 1.00 80.38 89 LEU A O 1
ATOM 712 N N . HIS A 1 90 ? 4.042 -7.576 -7.324 1.00 83.25 90 HIS A N 1
ATOM 713 C CA . HIS A 1 90 ? 2.627 -7.836 -7.511 1.00 83.25 90 HIS A CA 1
ATOM 714 C C . HIS A 1 90 ? 1.812 -6.900 -6.619 1.00 83.25 90 HIS A C 1
ATOM 716 O O . HIS A 1 90 ? 2.140 -6.656 -5.456 1.00 83.25 90 HIS A O 1
ATOM 722 N N . ARG A 1 91 ? 0.719 -6.366 -7.169 1.00 84.06 91 ARG A N 1
ATOM 723 C CA . ARG A 1 91 ? -0.210 -5.518 -6.409 1.00 84.06 91 ARG A CA 1
ATOM 724 C C . ARG A 1 91 ? -0.781 -6.231 -5.186 1.00 84.06 91 ARG A C 1
ATOM 726 O O . ARG A 1 91 ? -0.953 -5.582 -4.161 1.00 84.06 91 ARG A O 1
ATOM 733 N N . SER A 1 92 ? -1.033 -7.538 -5.287 1.00 83.88 92 SER A N 1
ATOM 734 C CA . SER A 1 92 ? -1.469 -8.382 -4.167 1.00 83.88 92 SER A CA 1
ATOM 735 C C . SER A 1 92 ? -0.507 -8.305 -2.988 1.00 83.88 92 SER A C 1
ATOM 737 O O . SER A 1 92 ? -0.946 -8.135 -1.854 1.00 83.88 92 SER A O 1
ATOM 739 N N . ASP A 1 93 ? 0.795 -8.352 -3.266 1.00 83.69 93 ASP A N 1
ATOM 740 C CA . ASP A 1 93 ? 1.830 -8.377 -2.236 1.00 83.69 93 ASP A CA 1
ATOM 741 C C . ASP A 1 93 ? 1.902 -7.017 -1.547 1.00 83.69 93 ASP A C 1
ATOM 743 O O . ASP A 1 93 ? 1.834 -6.941 -0.322 1.00 83.69 93 ASP A O 1
ATOM 747 N N . LEU A 1 94 ? 1.921 -5.926 -2.329 1.00 85.06 94 LEU A N 1
ATOM 748 C CA . LEU A 1 94 ? 1.884 -4.569 -1.775 1.00 85.06 94 LEU A CA 1
ATOM 749 C C . LEU A 1 94 ? 0.646 -4.354 -0.901 1.00 85.06 94 LEU A C 1
ATOM 751 O O . LEU A 1 94 ? 0.720 -3.765 0.176 1.00 85.06 94 LEU A O 1
ATOM 755 N N . HIS A 1 95 ? -0.502 -4.821 -1.380 1.00 88.00 95 HIS A N 1
ATOM 756 C CA . HIS A 1 95 ? -1.769 -4.684 -0.686 1.00 88.00 95 HIS A CA 1
ATOM 757 C C . HIS A 1 95 ? -1.778 -5.446 0.643 1.00 88.00 95 HIS A C 1
ATOM 759 O O . HIS A 1 95 ? -2.128 -4.866 1.672 1.00 88.00 95 HIS A O 1
ATOM 765 N N . GLY A 1 96 ? -1.333 -6.706 0.633 1.00 88.06 96 GLY A N 1
ATOM 766 C CA . GLY A 1 96 ? -1.215 -7.535 1.832 1.00 88.06 96 GLY A CA 1
ATOM 767 C C . GLY A 1 96 ? -0.244 -6.939 2.847 1.00 88.06 96 GLY A C 1
ATOM 768 O O . GLY A 1 96 ? -0.582 -6.794 4.018 1.00 88.06 96 GLY A O 1
ATOM 769 N N . MET A 1 97 ? 0.918 -6.468 2.394 1.00 87.50 97 MET A N 1
ATOM 770 C CA . MET A 1 97 ? 1.882 -5.793 3.262 1.00 87.50 97 MET A CA 1
ATOM 771 C C . MET A 1 97 ? 1.314 -4.560 3.962 1.00 87.50 97 MET A C 1
ATOM 773 O O . MET A 1 97 ? 1.587 -4.352 5.144 1.00 87.50 97 MET A O 1
ATOM 777 N N . LEU A 1 98 ? 0.581 -3.716 3.228 1.00 90.00 98 LEU A N 1
ATOM 778 C CA . LEU A 1 98 ? -0.036 -2.511 3.782 1.00 90.00 98 LEU A CA 1
ATOM 779 C C . LEU A 1 98 ? -1.059 -2.879 4.860 1.00 90.00 98 LEU A C 1
ATOM 781 O O . LEU A 1 98 ? -1.059 -2.269 5.930 1.00 90.00 98 LEU A O 1
ATOM 785 N N . ALA A 1 99 ? -1.885 -3.895 4.596 1.00 92.19 99 ALA A N 1
ATOM 786 C CA . ALA A 1 99 ? -2.865 -4.396 5.553 1.00 92.19 99 ALA A CA 1
ATOM 787 C C . ALA A 1 99 ? -2.190 -4.941 6.818 1.00 92.19 99 ALA A C 1
ATOM 789 O O . ALA A 1 99 ? -2.494 -4.488 7.920 1.00 92.19 99 ALA A O 1
ATOM 790 N N . GLU A 1 100 ? -1.210 -5.832 6.660 1.00 91.19 100 GLU A N 1
ATOM 791 C CA . GLU A 1 100 ? -0.471 -6.409 7.783 1.00 91.19 100 GLU A CA 1
ATOM 792 C C . GLU A 1 100 ? 0.270 -5.346 8.603 1.00 91.19 100 GLU A C 1
ATOM 794 O O . GLU A 1 100 ? 0.342 -5.439 9.827 1.00 91.19 100 GLU A O 1
ATOM 799 N N . ALA A 1 101 ? 0.855 -4.338 7.947 1.00 90.38 101 ALA A N 1
ATOM 800 C CA . ALA A 1 101 ? 1.546 -3.253 8.635 1.00 90.38 101 ALA A CA 1
ATOM 801 C C . ALA A 1 101 ? 0.584 -2.422 9.492 1.00 90.38 101 ALA A C 1
ATOM 803 O O . ALA A 1 101 ? 0.934 -2.083 10.620 1.00 90.38 101 ALA A O 1
ATOM 804 N N . GLY A 1 102 ? -0.618 -2.131 8.985 1.00 92.12 102 GLY A N 1
ATOM 805 C CA . GLY A 1 102 ? -1.664 -1.465 9.763 1.00 92.12 102 GLY A CA 1
ATOM 806 C C . GLY A 1 102 ? -2.141 -2.328 10.933 1.00 92.12 102 GLY A C 1
ATOM 807 O O . GLY A 1 102 ? -2.179 -1.856 12.066 1.00 92.12 102 GLY A O 1
ATOM 808 N N . GLN A 1 103 ? -2.405 -3.613 10.681 1.00 92.75 103 GLN A N 1
ATOM 809 C CA . GLN A 1 103 ? -2.878 -4.569 11.689 1.00 92.75 103 GLN A CA 1
ATOM 810 C C . GLN A 1 103 ? -1.863 -4.836 12.807 1.00 92.75 103 GLN A C 1
ATOM 812 O O . GLN A 1 103 ? -2.255 -5.087 13.942 1.00 92.75 103 GLN A O 1
ATOM 817 N N . ARG A 1 104 ? -0.557 -4.730 12.527 1.00 93.25 104 ARG A N 1
ATOM 818 C CA . ARG A 1 104 ? 0.480 -4.769 13.572 1.00 93.25 104 ARG A CA 1
ATOM 819 C C . ARG A 1 104 ? 0.378 -3.608 14.563 1.00 93.25 104 ARG A C 1
ATOM 821 O O . ARG A 1 104 ? 0.777 -3.781 15.707 1.00 93.25 104 ARG A O 1
ATOM 828 N N . ILE A 1 105 ? -0.104 -2.444 14.123 1.00 93.94 105 ILE A N 1
ATOM 829 C CA . ILE A 1 105 ? -0.307 -1.276 14.991 1.00 93.94 105 ILE A CA 1
ATOM 830 C C . ILE A 1 105 ? -1.672 -1.374 15.682 1.00 93.94 105 ILE A C 1
ATOM 832 O O . ILE A 1 105 ? -1.756 -1.193 16.892 1.00 93.94 105 ILE A O 1
ATOM 836 N N . LYS A 1 106 ? -2.724 -1.696 14.921 1.00 95.50 106 LYS A N 1
ATOM 837 C CA . LYS A 1 106 ? -4.097 -1.853 15.409 1.00 95.50 106 LYS A CA 1
ATOM 838 C C . LYS A 1 106 ? -4.753 -3.085 14.759 1.00 95.50 106 LYS A C 1
ATOM 840 O O . LYS A 1 106 ? -5.148 -3.002 13.593 1.00 95.50 106 LYS A O 1
ATOM 845 N N . PRO A 1 107 ? -4.877 -4.222 15.475 1.00 95.12 107 PRO A N 1
ATOM 846 C CA . PRO A 1 107 ? -5.336 -5.497 14.904 1.00 95.12 107 PRO A CA 1
ATOM 847 C C . PRO A 1 107 ? -6.698 -5.454 14.202 1.00 95.12 107 PRO A C 1
ATOM 849 O O . PRO A 1 107 ? -6.909 -6.164 13.220 1.00 95.12 107 PRO A O 1
ATOM 852 N N . ASP A 1 108 ? -7.605 -4.600 14.669 1.00 94.62 108 ASP A N 1
ATOM 853 C CA . ASP A 1 108 ? -8.975 -4.436 14.179 1.00 94.62 108 ASP A CA 1
ATOM 854 C C . ASP A 1 108 ? -9.155 -3.219 13.250 1.00 94.62 108 ASP A C 1
ATOM 856 O O . ASP A 1 108 ? -10.279 -2.832 12.937 1.00 94.62 108 ASP A O 1
ATOM 860 N N . ALA A 1 109 ? -8.061 -2.633 12.747 1.00 94.94 109 ALA A N 1
ATOM 861 C CA . ALA A 1 109 ? -8.104 -1.446 11.888 1.00 94.94 109 ALA A CA 1
ATOM 862 C C . ALA A 1 109 ? -8.827 -1.648 10.545 1.00 94.94 109 ALA A C 1
ATOM 864 O O . ALA A 1 109 ? -9.067 -0.667 9.844 1.00 94.94 109 ALA A O 1
ATOM 865 N N . ILE A 1 110 ? -9.131 -2.885 10.139 1.00 96.31 110 ILE A N 1
ATOM 866 C CA . ILE A 1 110 ? -9.736 -3.198 8.839 1.00 96.31 110 ILE A CA 1
ATOM 867 C C . ILE A 1 110 ? -10.988 -4.044 9.052 1.00 96.31 110 ILE A C 1
ATOM 869 O O . ILE A 1 110 ? -10.916 -5.158 9.570 1.00 96.31 110 ILE A O 1
ATOM 873 N N . ARG A 1 111 ? -12.129 -3.539 8.578 1.00 96.19 111 ARG A N 1
ATOM 874 C CA . ARG A 1 111 ? -13.420 -4.230 8.573 1.00 96.19 111 ARG A CA 1
ATOM 875 C C . ARG A 1 111 ? -13.834 -4.568 7.148 1.00 96.19 111 ARG A C 1
ATOM 877 O O . ARG A 1 111 ? -14.070 -3.679 6.332 1.00 96.19 111 ARG A O 1
ATOM 884 N N . LEU A 1 112 ? -13.928 -5.864 6.874 1.00 96.19 112 LEU A N 1
ATOM 885 C CA . LEU A 1 112 ? -14.345 -6.422 5.588 1.00 96.19 112 LEU A CA 1
ATOM 886 C C . LEU A 1 112 ? -15.866 -6.593 5.526 1.00 96.19 112 LEU A C 1
ATOM 888 O O . LEU A 1 112 ? -16.545 -6.611 6.552 1.00 96.19 112 LEU A O 1
ATOM 892 N N . GLY A 1 113 ? -16.405 -6.700 4.312 1.00 96.62 113 GLY A N 1
ATOM 893 C CA . GLY A 1 113 ? -17.845 -6.809 4.073 1.00 96.62 113 GLY A CA 1
ATOM 894 C C . GLY A 1 113 ? -18.639 -5.557 4.472 1.00 96.62 113 GLY A C 1
ATOM 895 O O . GLY A 1 113 ? -19.864 -5.609 4.586 1.00 96.62 113 GLY A O 1
ATOM 896 N N . ALA A 1 114 ? -17.962 -4.428 4.684 1.00 96.50 114 ALA A N 1
ATOM 897 C CA . ALA A 1 114 ? -18.527 -3.189 5.189 1.00 96.50 114 ALA A CA 1
ATOM 898 C C . ALA A 1 114 ? -18.596 -2.127 4.084 1.00 96.50 114 ALA A C 1
ATOM 900 O O . ALA A 1 114 ? -17.650 -1.386 3.818 1.00 96.50 114 ALA A O 1
ATOM 901 N N . ARG A 1 115 ? -19.758 -2.024 3.431 1.00 96.94 115 ARG A N 1
ATOM 902 C CA . ARG A 1 115 ? -20.006 -0.996 2.412 1.00 96.94 115 ARG A CA 1
ATOM 903 C C . ARG A 1 115 ? -20.453 0.319 3.055 1.00 96.94 115 ARG A C 1
ATOM 905 O O . ARG A 1 115 ? -21.551 0.393 3.606 1.00 96.94 115 ARG A O 1
ATOM 912 N N . CYS A 1 116 ? -19.658 1.375 2.887 1.00 95.06 116 CYS A N 1
ATOM 913 C CA . CYS A 1 116 ? -20.083 2.740 3.200 1.00 95.06 116 CYS A CA 1
ATOM 914 C C . CYS A 1 116 ? -21.244 3.160 2.278 1.00 95.06 116 CYS A C 1
ATOM 916 O O . CYS A 1 116 ? -21.123 3.095 1.054 1.00 95.06 116 CYS A O 1
ATOM 918 N N . ARG A 1 117 ? -22.382 3.558 2.862 1.00 97.19 117 ARG A N 1
ATOM 919 C CA . ARG A 1 117 ? -23.577 4.024 2.124 1.00 97.19 117 ARG A CA 1
ATOM 920 C C . ARG A 1 117 ? -23.737 5.545 2.115 1.00 97.19 117 ARG A C 1
ATOM 922 O O . ARG A 1 117 ? -24.562 6.061 1.371 1.00 97.19 117 ARG A O 1
ATOM 929 N N . GLY A 1 118 ? -22.969 6.244 2.939 1.00 95.44 118 GLY A N 1
ATOM 930 C CA . GLY A 1 118 ? -23.028 7.688 3.104 1.00 95.44 118 GLY A CA 1
ATOM 931 C C . GLY A 1 118 ? -22.161 8.124 4.278 1.00 95.44 118 GLY A C 1
ATOM 932 O O . GLY A 1 118 ? -21.746 7.300 5.092 1.00 95.44 118 GLY A O 1
ATOM 933 N N . PHE A 1 119 ? -21.892 9.421 4.355 1.00 93.56 119 PHE A N 1
ATOM 934 C CA . PHE A 1 119 ? -21.192 10.047 5.468 1.00 93.56 119 PHE A CA 1
ATOM 935 C C . PHE A 1 119 ? -21.878 11.373 5.800 1.00 93.56 119 PHE A C 1
ATOM 937 O O . PHE A 1 119 ? -22.492 11.999 4.937 1.00 93.56 119 PHE A O 1
ATOM 944 N N . GLY A 1 120 ? -21.781 11.791 7.055 1.00 92.94 120 GLY A N 1
ATOM 945 C CA . GLY A 1 120 ? -22.298 13.066 7.523 1.00 92.94 120 GLY A CA 1
ATOM 946 C C . GLY A 1 120 ? -21.482 13.537 8.713 1.00 92.94 120 GLY A C 1
ATOM 947 O O . GLY A 1 120 ? -20.977 12.722 9.485 1.00 92.94 120 GLY A O 1
ATOM 948 N N . THR A 1 121 ? -21.341 14.849 8.849 1.00 90.19 121 THR A N 1
ATOM 949 C CA . THR A 1 121 ? -20.681 15.450 10.005 1.00 90.19 121 THR A CA 1
ATOM 950 C C . THR A 1 121 ? -21.752 15.824 11.012 1.00 90.19 121 THR A C 1
ATOM 952 O O . THR A 1 121 ? -22.551 16.726 10.770 1.00 90.19 121 THR A O 1
ATOM 955 N N . MET A 1 122 ? -21.776 15.139 12.149 1.00 81.44 122 MET A N 1
ATOM 956 C CA . MET A 1 122 ? -22.604 15.554 13.275 1.00 81.44 122 MET A CA 1
ATOM 957 C C . MET A 1 122 ? -21.847 16.656 14.017 1.00 81.44 122 MET A C 1
ATOM 959 O O . MET A 1 122 ? -20.939 16.337 14.768 1.00 81.44 122 MET A O 1
ATOM 963 N N . GLY A 1 123 ? -22.181 17.922 13.728 1.00 64.31 123 GLY A N 1
ATOM 964 C CA . GLY A 1 123 ? -21.840 19.131 14.500 1.00 64.31 123 GLY A CA 1
ATOM 965 C C . GLY A 1 123 ? -20.390 19.275 14.985 1.00 64.31 123 GLY A C 1
ATOM 966 O O . GLY A 1 123 ? -19.977 18.624 15.938 1.00 64.31 123 GLY A O 1
ATOM 967 N N . GLY A 1 124 ? -19.635 20.208 14.394 1.00 53.25 124 GLY A N 1
ATOM 968 C CA . GLY A 1 124 ? -18.332 20.615 14.927 1.00 53.25 124 GLY A CA 1
ATOM 969 C C . GLY A 1 124 ? -18.454 21.090 16.376 1.00 53.25 124 GLY A C 1
ATOM 970 O O . GLY A 1 124 ? -19.293 21.932 16.686 1.00 53.25 124 GLY A O 1
ATOM 971 N N . VAL A 1 125 ? -17.629 20.535 17.260 1.00 52.34 125 VAL A N 1
ATOM 972 C CA . VAL A 1 125 ? -17.475 21.035 18.628 1.00 52.34 125 VAL A CA 1
ATOM 973 C C . VAL A 1 125 ? -16.905 22.457 18.519 1.00 52.34 125 VAL A C 1
ATOM 975 O O . VAL A 1 125 ? -15.851 22.612 17.895 1.00 52.34 125 VAL A O 1
ATOM 978 N N . PRO A 1 126 ? -17.563 23.506 19.050 1.00 53.41 126 PRO A N 1
ATOM 979 C CA . PRO A 1 126 ? -16.872 24.764 19.269 1.00 53.41 126 PRO A CA 1
ATOM 980 C C . PRO A 1 126 ? -15.785 24.501 20.312 1.00 53.41 126 PRO A C 1
ATOM 982 O O . PRO A 1 126 ? -16.062 23.905 21.351 1.00 53.41 126 PRO A O 1
ATOM 985 N N . CYS A 1 127 ? -14.562 24.886 19.959 1.00 50.03 127 CYS A N 1
ATOM 986 C CA . CYS A 1 127 ? -13.376 24.896 20.808 1.00 50.03 127 CYS A CA 1
ATOM 987 C C . CYS A 1 127 ? -13.627 25.424 22.226 1.00 50.03 127 CYS A C 1
ATOM 989 O O . CYS A 1 127 ? -14.405 26.398 22.359 1.00 50.03 127 CYS A O 1
#

Secondary structure (DSSP, 8-state):
-HHHHHHHHHHHTT----EE-SSSS------EEEESSHHHHTTHHHHS-TTTTB---EEEE-TTT--EEEEE-SSHHHHHHHSS--EEEEHHHHHHHHHHHHHHH-TTSEESS----------PPP-

Foldseek 3Di:
DVQLVVLLVCLVVVRDAAAEAQAQDDDDDKDKDKDKVVCVVLVVVVVDVPPPQFAQFDKDADPPPRDIDTDDGQAPVCCVPPVTGMGIDIPRVVSVSSLVSSCVSPVRRYDYSGDDPDDDDDDDDDD

pLDDT: mean 83.05, std 12.76, range [50.03, 97.19]

Sequence (127 aa):
MGGLTAALALLKKGIECEVFEQAQELREVGAGVQCERVLFELDWSRRCGTAESRLRGKEIRLWNTGAFWKLFDLGAVSVQRYGFPYFLLHRSDLHGMLAEAGQRIKPDAIRLGARCRGFGTMGGVPC

Radius of gyration: 19.17 Å; chains: 1; bounding box: 46×36×57 Å